Protein AF-A0A371XAX5-F1 (afdb_monomer_lite)

Radius of gyration: 17.59 Å; chains: 1; bounding box: 52×24×54 Å

Secondary structure (DSSP, 8-state):
-PPPPHHHHHHHHHHHHHHHHHHHHHHHHHHHHHHHTTS--SS-EEEE-SSS--EEEE-SS-EEEEEEEETTTTEEEEEEEEETTTTEEEEEEES-HHHHHHHHHHHHHHHHHHHHHHHHHHHHTTS--

Organism: NCBI:txid2293836

Sequence (129 aa):
MSASNPKEEGDVERAAFLNQLRLEIQKAKSSLDKTLHGTNTHGLEVVSDEESPILRLRSSSFTALELVPEEDRNAVTINNYLGDRTGSVEEEVFSNPAEAAQRFEELAPQMVERFEDRIEELRLLGIVQ

Structure (mmCIF, N/CA/C/O backbone):
data_AF-A0A371XAX5-F1
#
_entry.id   AF-A0A371XAX5-F1
#
loop_
_atom_site.group_PDB
_atom_site.id
_atom_site.type_symbol
_atom_site.label_atom_id
_atom_site.label_alt_id
_atom_site.label_comp_id
_atom_site.label_asym_id
_atom_site.label_entity_id
_atom_site.label_seq_id
_atom_site.pdbx_PDB_ins_code
_atom_site.Cartn_x
_atom_site.Cartn_y
_atom_site.Cartn_z
_atom_site.occupancy
_atom_site.B_iso_or_equiv
_atom_site.auth_seq_id
_atom_site.auth_comp_id
_atom_site.auth_asym_id
_atom_site.auth_atom_id
_atom_site.pdbx_PDB_model_num
ATOM 1 N N . MET A 1 1 ? 26.918 -7.546 -34.929 1.00 51.72 1 MET A N 1
ATOM 2 C CA . MET A 1 1 ? 26.322 -6.762 -33.832 1.00 51.72 1 MET A CA 1
ATOM 3 C C . MET A 1 1 ? 24.887 -7.235 -33.733 1.00 51.72 1 MET A C 1
ATOM 5 O O . MET A 1 1 ? 24.155 -7.046 -34.696 1.00 51.72 1 MET A O 1
ATOM 9 N N . SER A 1 2 ? 24.540 -7.988 -32.691 1.00 56.53 2 SER A N 1
ATOM 10 C CA . SER A 1 2 ? 23.166 -8.464 -32.508 1.00 56.53 2 SER A CA 1
ATOM 11 C C . SER A 1 2 ? 22.333 -7.290 -32.014 1.00 56.53 2 SER A C 1
ATOM 13 O O . SER A 1 2 ? 22.665 -6.712 -30.985 1.00 56.53 2 SER A O 1
ATOM 15 N N . ALA A 1 3 ? 21.323 -6.893 -32.783 1.00 55.09 3 ALA A N 1
ATOM 16 C CA . ALA A 1 3 ? 20.318 -5.957 -32.304 1.00 55.09 3 ALA A CA 1
ATOM 17 C C . ALA A 1 3 ? 19.482 -6.681 -31.242 1.00 55.09 3 ALA A C 1
ATOM 19 O O . ALA A 1 3 ? 18.972 -7.769 -31.514 1.00 55.09 3 ALA A O 1
ATOM 20 N N . SER A 1 4 ? 19.396 -6.111 -30.043 1.00 63.03 4 SER A N 1
ATOM 21 C CA . SER A 1 4 ? 18.487 -6.577 -28.999 1.00 63.03 4 SER A CA 1
ATOM 22 C C . SER A 1 4 ? 17.044 -6.529 -29.512 1.00 63.03 4 SER A C 1
ATOM 24 O O . SER A 1 4 ? 16.665 -5.624 -30.260 1.00 63.03 4 SER A O 1
ATOM 26 N N . ASN A 1 5 ? 16.248 -7.539 -29.167 1.00 70.44 5 ASN A N 1
ATOM 27 C CA . ASN A 1 5 ? 14.850 -7.632 -29.567 1.00 70.44 5 ASN A CA 1
ATOM 28 C C . ASN A 1 5 ? 14.004 -6.696 -28.673 1.00 70.44 5 ASN A C 1
ATOM 30 O O . ASN A 1 5 ? 14.067 -6.849 -27.455 1.00 70.44 5 ASN A O 1
ATOM 34 N N . PRO A 1 6 ? 13.166 -5.787 -29.211 1.00 69.31 6 PRO A N 1
ATOM 35 C CA . PRO A 1 6 ? 12.392 -4.829 -28.403 1.00 69.31 6 PRO A CA 1
ATOM 36 C C . PRO A 1 6 ? 11.484 -5.466 -27.338 1.00 69.31 6 PRO A C 1
ATOM 38 O O . PRO A 1 6 ? 11.160 -4.840 -26.335 1.00 69.31 6 PRO A O 1
ATOM 41 N N . LYS A 1 7 ? 11.068 -6.724 -27.545 1.00 71.62 7 LYS A N 1
ATOM 42 C CA . LYS A 1 7 ? 10.313 -7.493 -26.542 1.00 71.62 7 LYS A CA 1
ATOM 43 C C . LYS A 1 7 ? 11.175 -7.899 -25.345 1.00 71.62 7 LYS A C 1
ATOM 45 O O . LYS A 1 7 ? 10.716 -7.803 -24.218 1.00 71.62 7 LYS A O 1
ATOM 50 N N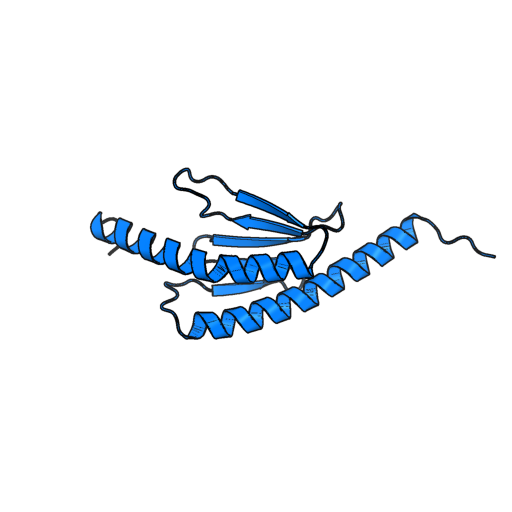 . GLU A 1 8 ? 12.421 -8.298 -25.592 1.00 71.81 8 GLU A N 1
ATOM 51 C CA . GLU A 1 8 ? 13.363 -8.668 -24.529 1.00 71.81 8 GLU A CA 1
ATOM 52 C C . GLU A 1 8 ? 13.757 -7.444 -23.692 1.00 71.81 8 GLU A C 1
ATOM 54 O O . GLU A 1 8 ? 13.893 -7.556 -22.479 1.00 71.81 8 GLU A O 1
ATOM 59 N N . GLU A 1 9 ? 13.886 -6.266 -24.313 1.00 71.88 9 GLU A N 1
ATOM 60 C CA . GLU A 1 9 ? 14.142 -5.011 -23.591 1.00 71.88 9 GLU A CA 1
ATOM 61 C C . GLU A 1 9 ? 12.966 -4.633 -22.674 1.00 71.88 9 GLU A C 1
ATOM 63 O O . GLU A 1 9 ? 13.183 -4.353 -21.494 1.00 71.88 9 GLU A O 1
ATOM 68 N N . GLY A 1 10 ? 11.724 -4.729 -23.163 1.00 77.25 10 GLY A N 1
ATOM 69 C CA . GLY A 1 10 ? 10.528 -4.478 -22.349 1.00 77.25 10 GLY A CA 1
ATOM 70 C C . GLY A 1 10 ? 10.362 -5.456 -21.178 1.00 77.25 10 GLY A C 1
ATOM 71 O O . GLY A 1 10 ? 10.002 -5.046 -20.073 1.00 77.25 10 GLY A O 1
ATOM 72 N N . ASP A 1 11 ? 10.685 -6.736 -21.383 1.00 83.75 11 ASP A N 1
ATOM 73 C CA . ASP A 1 11 ? 10.634 -7.754 -20.326 1.00 83.75 11 ASP A CA 1
ATOM 74 C C . ASP A 1 11 ? 11.685 -7.494 -19.228 1.00 83.75 11 ASP A C 1
ATOM 76 O O . ASP A 1 11 ? 11.408 -7.667 -18.036 1.00 83.75 11 ASP A O 1
ATOM 80 N N . VAL A 1 12 ? 12.882 -7.028 -19.607 1.00 86.38 12 VAL A N 1
ATOM 81 C CA . VAL A 1 12 ? 13.955 -6.669 -18.664 1.00 86.38 12 VAL A CA 1
ATOM 82 C C . VAL A 1 12 ? 13.592 -5.426 -17.852 1.00 86.38 12 VAL A C 1
ATOM 84 O O . VAL A 1 12 ? 13.752 -5.429 -16.628 1.00 86.38 12 VAL A O 1
ATOM 87 N N . GLU A 1 13 ? 13.076 -4.380 -18.500 1.00 87.44 13 GLU A N 1
ATOM 88 C CA . GLU A 1 13 ? 12.626 -3.157 -17.824 1.00 87.44 13 GLU A CA 1
ATOM 89 C C . GLU A 1 13 ? 11.508 -3.453 -16.820 1.00 87.44 13 GLU A C 1
ATOM 91 O O . GLU A 1 13 ? 11.549 -2.987 -15.677 1.00 87.44 13 GLU A O 1
ATOM 96 N N . ARG A 1 14 ? 10.552 -4.306 -17.201 1.00 88.00 14 ARG A N 1
ATOM 97 C CA . ARG A 1 14 ? 9.465 -4.729 -16.316 1.00 88.00 14 ARG A CA 1
ATOM 98 C C . ARG A 1 14 ? 9.963 -5.549 -15.130 1.00 88.00 14 ARG A C 1
ATOM 100 O O . ARG A 1 14 ? 9.537 -5.321 -13.997 1.00 88.00 14 ARG A O 1
ATOM 107 N N . ALA A 1 15 ? 10.881 -6.487 -15.351 1.00 89.94 15 ALA A N 1
ATOM 108 C CA . ALA A 1 15 ? 11.469 -7.262 -14.263 1.00 89.94 15 ALA A CA 1
ATOM 109 C C . ALA A 1 15 ? 12.216 -6.360 -13.263 1.00 89.94 15 ALA A C 1
ATOM 111 O O . ALA A 1 15 ? 12.084 -6.540 -12.049 1.00 89.94 15 ALA A O 1
ATOM 112 N N . ALA A 1 16 ? 12.958 -5.364 -13.757 1.00 91.88 16 ALA A N 1
ATOM 113 C CA . ALA A 1 16 ? 13.637 -4.381 -12.918 1.00 91.88 16 ALA A CA 1
ATOM 114 C C . ALA A 1 16 ? 12.642 -3.536 -12.106 1.00 91.88 16 ALA A C 1
ATOM 116 O O . ALA A 1 16 ? 12.818 -3.385 -10.895 1.00 91.88 16 ALA A O 1
ATOM 117 N N . PHE A 1 17 ? 11.566 -3.063 -12.742 1.00 93.31 17 PHE A N 1
ATOM 118 C CA . PHE A 1 17 ? 10.491 -2.319 -12.085 1.00 93.31 17 PHE A CA 1
ATOM 119 C C . PHE A 1 17 ? 9.848 -3.117 -10.941 1.00 93.31 17 PHE A C 1
ATOM 121 O O . PHE A 1 17 ? 9.765 -2.632 -9.812 1.00 93.31 17 PHE A O 1
ATOM 128 N N . LEU A 1 18 ? 9.454 -4.368 -11.197 1.00 92.44 18 LEU A N 1
ATOM 129 C CA . LEU A 1 18 ? 8.821 -5.223 -10.187 1.00 92.44 18 LEU A CA 1
ATOM 130 C C . LEU A 1 18 ? 9.774 -5.563 -9.034 1.00 92.44 18 LEU A C 1
ATOM 132 O O . LEU A 1 18 ? 9.349 -5.636 -7.882 1.00 92.44 18 LEU A O 1
ATOM 136 N N . ASN A 1 19 ? 11.065 -5.747 -9.314 1.00 93.19 19 ASN A N 1
ATOM 137 C CA . ASN A 1 19 ? 12.066 -5.963 -8.269 1.00 93.19 19 ASN A CA 1
ATOM 138 C C . ASN A 1 19 ? 12.258 -4.726 -7.392 1.00 93.19 19 ASN A C 1
ATOM 140 O O . ASN A 1 19 ? 12.323 -4.858 -6.170 1.00 93.19 19 ASN A O 1
ATOM 144 N N . GLN A 1 20 ? 12.297 -3.536 -7.993 1.00 94.88 20 GLN A N 1
ATOM 145 C CA . GLN A 1 20 ? 12.341 -2.290 -7.238 1.00 94.88 20 GLN A CA 1
ATOM 146 C C . GLN A 1 20 ? 11.098 -2.153 -6.354 1.00 94.88 20 GLN A C 1
ATOM 148 O O . GLN A 1 20 ? 11.219 -1.867 -5.166 1.00 94.88 20 GLN A O 1
ATOM 153 N N . LEU A 1 21 ? 9.915 -2.442 -6.898 1.00 94.88 21 LEU A N 1
ATOM 154 C CA . LEU A 1 21 ? 8.676 -2.384 -6.135 1.00 94.88 21 LEU A CA 1
ATOM 155 C C . LEU A 1 21 ? 8.668 -3.350 -4.938 1.00 94.88 21 LEU A C 1
ATOM 157 O O . LEU A 1 21 ? 8.285 -2.948 -3.842 1.00 94.88 21 LEU A O 1
ATOM 161 N N . ARG A 1 22 ? 9.151 -4.591 -5.100 1.00 95.19 22 ARG A N 1
ATOM 162 C CA . ARG A 1 22 ? 9.297 -5.540 -3.977 1.00 95.19 22 ARG A CA 1
ATOM 163 C C . ARG A 1 22 ? 10.134 -4.957 -2.841 1.00 95.19 22 ARG A C 1
ATOM 165 O O . ARG A 1 22 ? 9.762 -5.095 -1.679 1.00 95.19 22 ARG A O 1
ATOM 172 N N . LEU A 1 23 ? 11.254 -4.309 -3.165 1.00 95.81 23 LEU A N 1
ATOM 173 C CA . LEU A 1 23 ? 12.128 -3.699 -2.161 1.00 95.81 23 LEU A CA 1
ATOM 174 C C . LEU A 1 23 ? 11.424 -2.563 -1.416 1.00 95.81 23 LEU A C 1
ATOM 176 O O . LEU A 1 23 ? 11.517 -2.494 -0.191 1.00 95.81 23 LEU A O 1
ATOM 180 N N . GLU A 1 24 ? 10.710 -1.700 -2.136 1.00 96.81 24 GLU A N 1
ATOM 181 C CA . GLU A 1 24 ? 9.985 -0.584 -1.525 1.00 96.81 24 GLU A CA 1
ATOM 182 C C . GLU A 1 24 ? 8.809 -1.063 -0.665 1.00 96.81 24 GLU A C 1
ATOM 184 O O . GLU A 1 24 ? 8.636 -0.576 0.448 1.00 96.81 24 GLU A O 1
ATOM 189 N N . ILE A 1 25 ? 8.087 -2.105 -1.085 1.00 95.31 25 ILE A N 1
ATOM 190 C CA . ILE A 1 25 ? 7.033 -2.730 -0.271 1.00 95.31 25 ILE A CA 1
ATOM 191 C C . ILE A 1 25 ? 7.582 -3.292 1.037 1.00 95.31 25 ILE A C 1
ATOM 193 O O . ILE A 1 25 ? 6.980 -3.084 2.088 1.00 95.31 25 ILE A O 1
ATOM 197 N N . GLN A 1 26 ? 8.721 -3.986 1.007 1.00 94.69 26 GLN A N 1
ATOM 198 C CA . GLN A 1 26 ? 9.315 -4.541 2.227 1.00 94.69 26 GLN A CA 1
ATOM 199 C C . GLN A 1 26 ? 9.745 -3.436 3.204 1.00 94.69 26 GLN A C 1
ATOM 201 O O . GLN A 1 26 ? 9.543 -3.562 4.415 1.00 94.69 26 GLN A O 1
ATOM 206 N N . LYS A 1 27 ? 10.291 -2.326 2.688 1.00 95.44 27 LYS A N 1
ATOM 207 C CA . LYS A 1 27 ? 10.628 -1.148 3.502 1.00 95.44 27 LYS A CA 1
ATOM 208 C C . LYS A 1 27 ? 9.377 -0.506 4.099 1.00 95.44 27 LYS A C 1
ATOM 210 O O . LYS A 1 27 ? 9.321 -0.349 5.319 1.00 95.44 27 LYS A O 1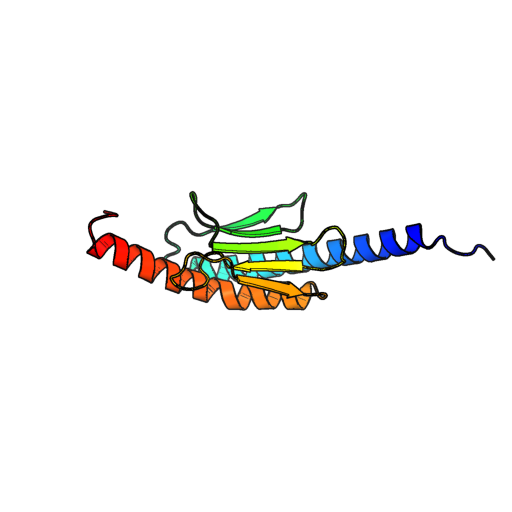
ATOM 215 N N . ALA A 1 28 ? 8.381 -0.210 3.265 1.00 94.81 28 ALA A N 1
ATOM 216 C CA . ALA A 1 28 ? 7.129 0.418 3.673 1.00 94.81 28 ALA A CA 1
ATOM 217 C C . ALA A 1 28 ? 6.385 -0.440 4.700 1.00 94.81 28 ALA A C 1
ATOM 219 O O . ALA A 1 28 ? 5.996 0.053 5.755 1.00 94.81 28 ALA A O 1
ATOM 220 N N . LYS A 1 29 ? 6.280 -1.755 4.468 1.00 94.06 29 LYS A N 1
ATOM 221 C CA . LYS A 1 29 ? 5.706 -2.694 5.436 1.00 94.06 29 LYS A CA 1
ATOM 222 C C . LYS A 1 29 ? 6.440 -2.638 6.773 1.00 94.06 29 LYS A C 1
ATOM 224 O O . LYS A 1 29 ? 5.802 -2.482 7.806 1.00 94.06 29 LYS A O 1
ATOM 229 N N . SER A 1 30 ? 7.773 -2.729 6.770 1.00 94.00 30 SER A N 1
ATOM 230 C CA . SER A 1 30 ? 8.559 -2.691 8.011 1.00 94.00 30 SER A CA 1
ATOM 231 C C . SER A 1 30 ? 8.407 -1.365 8.768 1.00 94.00 30 SER A C 1
ATOM 233 O O . SER A 1 30 ? 8.384 -1.353 10.000 1.00 94.00 30 SER A O 1
ATOM 235 N N . SER A 1 31 ? 8.324 -0.252 8.039 1.00 92.69 31 SER A N 1
ATOM 236 C CA . SER A 1 31 ? 8.089 1.094 8.570 1.00 92.69 31 SER A CA 1
ATOM 237 C C . SER A 1 31 ? 6.700 1.208 9.209 1.00 92.69 31 SER A C 1
ATOM 239 O O . SER A 1 31 ? 6.566 1.616 10.368 1.00 92.69 31 SER A O 1
ATOM 241 N N . LEU A 1 32 ? 5.667 0.757 8.496 1.00 90.94 32 LEU A N 1
ATOM 242 C CA . LEU A 1 32 ? 4.283 0.796 8.955 1.00 90.94 32 LEU A CA 1
ATOM 243 C C . LEU A 1 32 ? 4.021 -0.158 10.115 1.00 90.94 32 LEU A C 1
ATOM 245 O O . LEU A 1 32 ? 3.385 0.255 11.075 1.00 90.94 32 LEU A O 1
ATOM 249 N N . ASP A 1 33 ? 4.563 -1.378 10.095 1.00 89.81 33 ASP A N 1
ATOM 250 C CA . ASP A 1 33 ? 4.449 -2.313 11.220 1.00 89.81 33 ASP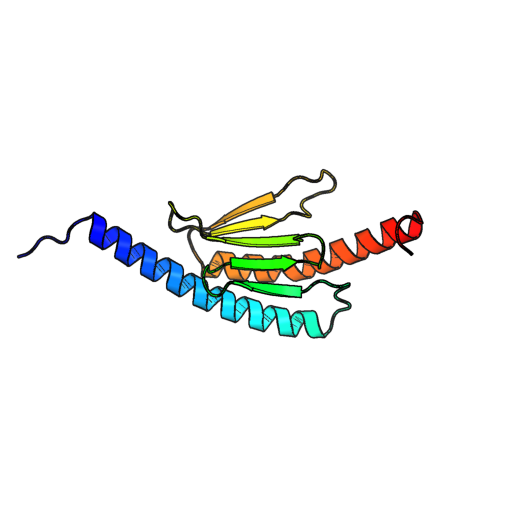 A CA 1
ATOM 251 C C . ASP A 1 33 ? 4.960 -1.665 12.517 1.00 89.81 33 ASP A C 1
ATOM 253 O O . ASP A 1 33 ? 4.321 -1.775 13.559 1.00 89.81 33 ASP A O 1
ATOM 257 N N . LYS A 1 34 ? 6.077 -0.924 12.463 1.00 88.81 34 LYS A N 1
ATOM 258 C CA . LYS A 1 34 ? 6.612 -0.195 13.629 1.00 88.81 34 LYS A CA 1
ATOM 259 C C . LYS A 1 34 ? 5.720 0.968 14.047 1.00 88.81 34 LYS A C 1
ATOM 261 O O . LYS A 1 34 ? 5.511 1.165 15.240 1.00 88.81 34 LYS A O 1
ATOM 266 N N . THR A 1 35 ? 5.223 1.731 13.077 1.00 85.81 35 THR A N 1
ATOM 267 C CA . THR A 1 35 ? 4.343 2.883 13.320 1.00 85.81 35 THR A CA 1
ATOM 268 C C . THR A 1 35 ? 3.021 2.444 13.954 1.00 85.81 35 THR A C 1
ATOM 270 O O . THR A 1 35 ? 2.545 3.071 14.897 1.00 85.81 35 THR A O 1
ATOM 273 N N . LEU A 1 36 ? 2.456 1.332 13.484 1.00 80.81 36 LEU A N 1
ATOM 274 C CA . LEU A 1 36 ? 1.150 0.825 13.897 1.00 80.81 36 LEU A CA 1
ATOM 275 C C . LEU A 1 36 ? 1.193 -0.073 15.138 1.00 80.81 36 LEU A C 1
ATOM 277 O O . LEU A 1 36 ? 0.186 -0.202 15.826 1.00 80.81 36 LEU A O 1
ATOM 281 N N . HIS A 1 37 ? 2.347 -0.648 15.493 1.00 75.38 37 HIS A N 1
ATOM 282 C CA . HIS A 1 37 ? 2.503 -1.425 16.731 1.00 75.38 37 HIS A CA 1
ATOM 283 C C . HIS A 1 37 ? 2.183 -0.615 18.006 1.00 75.38 37 HIS A C 1
ATOM 285 O O . HIS A 1 37 ? 1.932 -1.196 19.060 1.00 75.38 37 HIS A O 1
ATOM 291 N N . GLY A 1 38 ? 2.189 0.721 17.922 1.00 62.16 38 GLY A N 1
ATOM 292 C CA . GLY A 1 38 ? 1.841 1.629 19.017 1.00 62.16 38 GLY A CA 1
ATOM 293 C C . GLY A 1 38 ? 0.427 2.217 18.964 1.00 62.16 38 GLY A C 1
ATOM 294 O O . GLY A 1 38 ? 0.069 2.960 19.877 1.00 62.16 38 GLY A O 1
ATOM 295 N N . THR A 1 39 ? -0.367 1.929 17.929 1.00 65.25 39 THR A N 1
ATOM 296 C CA . THR A 1 39 ? -1.734 2.452 17.782 1.00 65.25 39 THR A CA 1
ATOM 297 C C . THR A 1 39 ? -2.764 1.366 18.100 1.00 65.25 39 THR A C 1
ATOM 299 O O . THR A 1 39 ? -2.485 0.172 17.974 1.00 65.25 39 THR A O 1
ATOM 302 N N . ASN A 1 40 ? -3.972 1.759 18.524 1.00 59.31 40 ASN A N 1
ATOM 303 C CA . ASN A 1 40 ? -5.105 0.835 18.625 1.00 59.31 40 ASN A CA 1
ATOM 304 C C . ASN A 1 40 ? -5.586 0.503 17.207 1.00 59.31 40 ASN A C 1
ATOM 306 O O . ASN A 1 40 ? -6.641 0.930 16.748 1.00 59.31 40 ASN A O 1
ATOM 310 N N . THR A 1 41 ? -4.795 -0.279 16.481 1.00 62.47 41 THR A N 1
ATOM 311 C CA . THR A 1 41 ? -5.226 -0.864 15.220 1.00 62.47 41 THR A CA 1
ATOM 312 C C . THR A 1 41 ? -6.394 -1.792 15.531 1.00 62.47 41 THR A C 1
ATOM 314 O O . THR A 1 41 ? -6.213 -2.909 16.001 1.00 62.47 41 THR A O 1
ATOM 317 N N . HIS A 1 42 ? -7.624 -1.314 15.350 1.00 62.69 42 HIS A N 1
ATOM 318 C CA . HIS A 1 42 ? -8.868 -2.040 15.614 1.00 62.69 42 HIS A CA 1
ATOM 319 C C . HIS A 1 42 ? -9.032 -3.221 14.626 1.00 62.69 42 HIS A C 1
ATOM 321 O O . HIS A 1 42 ? -9.934 -3.250 13.795 1.00 62.69 42 HIS A O 1
ATOM 327 N N . GLY A 1 43 ? -8.114 -4.187 14.666 1.00 69.06 43 GLY A N 1
ATOM 328 C CA . GLY A 1 43 ? -8.005 -5.292 13.721 1.00 69.06 43 GLY A CA 1
ATOM 329 C C . GLY A 1 43 ? -7.400 -4.928 12.363 1.00 69.06 43 GLY A C 1
ATOM 330 O O . GLY A 1 43 ? -7.500 -5.754 11.461 1.00 69.06 43 GLY A O 1
ATOM 331 N N . LEU A 1 44 ? -6.809 -3.735 12.196 1.00 80.81 44 LEU A N 1
ATOM 332 C CA . LEU A 1 44 ? -6.079 -3.368 10.976 1.00 80.81 44 LEU A CA 1
ATOM 333 C C . LEU A 1 44 ? -4.656 -3.947 10.991 1.00 80.81 44 LEU A C 1
ATOM 335 O O . LEU A 1 44 ? -3.914 -3.770 11.950 1.00 80.81 44 LEU A O 1
ATOM 339 N N . GLU A 1 45 ? -4.266 -4.596 9.902 1.00 87.62 45 GLU A N 1
ATOM 340 C CA . GLU A 1 45 ? -2.947 -5.182 9.687 1.00 87.62 45 GLU A CA 1
ATOM 341 C C . GLU A 1 45 ? -2.352 -4.719 8.355 1.00 87.62 45 GLU A C 1
ATOM 343 O O . GLU A 1 45 ? -3.071 -4.454 7.383 1.00 87.62 45 GLU A O 1
ATOM 348 N N . VAL A 1 46 ? -1.021 -4.654 8.311 1.00 90.69 46 VAL A N 1
ATOM 349 C CA . VAL A 1 46 ? -0.271 -4.426 7.077 1.00 90.69 46 VAL A CA 1
ATOM 350 C C . VAL A 1 46 ? 0.221 -5.767 6.560 1.00 90.69 46 VAL A C 1
ATOM 352 O O . VAL A 1 46 ? 1.048 -6.436 7.184 1.00 90.69 46 VAL A O 1
ATOM 355 N N . VAL A 1 47 ? -0.284 -6.166 5.398 1.00 91.50 47 VAL A N 1
ATOM 356 C CA . VAL A 1 47 ? 0.061 -7.439 4.760 1.00 91.50 47 VAL A CA 1
ATOM 357 C C . VAL A 1 47 ? 0.638 -7.193 3.377 1.00 91.50 47 VAL A C 1
ATOM 359 O O . VAL A 1 47 ? 0.161 -6.336 2.636 1.00 91.50 47 VAL A O 1
ATOM 362 N N . SER A 1 48 ? 1.663 -7.961 3.027 1.00 92.25 48 SER A N 1
ATOM 363 C CA . SER A 1 48 ? 2.228 -7.994 1.681 1.00 92.25 48 SER A CA 1
ATOM 364 C C . SER A 1 48 ? 2.100 -9.393 1.101 1.00 92.25 48 SER A C 1
ATOM 366 O O . SER A 1 48 ? 2.202 -10.371 1.841 1.00 92.25 48 SER A O 1
ATOM 368 N N . ASP A 1 49 ? 1.915 -9.480 -0.208 1.00 88.44 49 ASP A N 1
ATOM 369 C CA . ASP A 1 49 ? 2.007 -10.738 -0.947 1.00 88.44 49 ASP A CA 1
ATOM 370 C C . ASP A 1 49 ? 3.464 -10.932 -1.426 1.00 88.44 49 ASP A C 1
ATOM 372 O O . ASP A 1 49 ? 4.144 -9.973 -1.796 1.00 88.44 49 ASP A O 1
ATOM 376 N N . GLU A 1 50 ? 4.000 -12.148 -1.304 1.00 75.56 50 GLU A N 1
ATOM 377 C CA . GLU A 1 50 ? 5.379 -12.457 -1.712 1.00 75.56 50 GLU A CA 1
ATOM 378 C C . GLU A 1 50 ? 5.462 -12.855 -3.192 1.00 75.56 50 GLU A C 1
ATOM 380 O O . GLU A 1 50 ? 6.474 -12.592 -3.850 1.00 75.56 50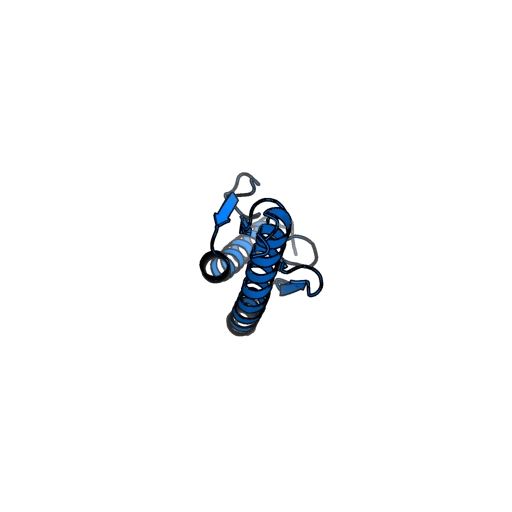 GLU A O 1
ATOM 385 N N . GLU A 1 51 ? 4.397 -13.454 -3.733 1.00 83.44 51 GLU A N 1
ATOM 386 C CA . GLU A 1 51 ? 4.316 -13.869 -5.135 1.00 83.44 51 GLU A CA 1
ATOM 387 C C . GLU A 1 51 ? 4.045 -12.657 -6.036 1.00 83.44 51 GLU A C 1
ATOM 389 O O . GLU A 1 51 ? 4.654 -12.508 -7.102 1.00 83.44 51 GLU A O 1
ATOM 394 N N . SER A 1 52 ? 3.204 -11.738 -5.554 1.00 85.62 52 SER A N 1
ATOM 395 C CA . SER A 1 52 ? 2.880 -10.467 -6.208 1.00 85.62 52 SER A CA 1
ATOM 396 C C . SER A 1 52 ? 3.294 -9.296 -5.326 1.00 85.62 52 SER A C 1
ATOM 398 O O . SER A 1 52 ? 2.927 -9.290 -4.160 1.00 85.62 52 SER A O 1
ATOM 400 N N . PRO A 1 53 ? 4.000 -8.268 -5.832 1.00 92.31 53 PRO A N 1
ATOM 401 C CA . PRO A 1 53 ? 4.415 -7.137 -5.010 1.00 92.31 53 PRO A CA 1
ATOM 402 C C . PRO A 1 53 ? 3.226 -6.215 -4.715 1.00 92.31 53 PRO A C 1
ATOM 404 O O . PRO A 1 53 ? 3.109 -5.137 -5.285 1.00 92.31 53 PRO A O 1
ATOM 407 N N . ILE A 1 54 ? 2.340 -6.660 -3.828 1.00 95.06 54 ILE A N 1
ATOM 408 C CA . ILE A 1 54 ? 1.157 -5.941 -3.364 1.00 95.06 54 ILE A CA 1
ATOM 409 C C . ILE A 1 54 ? 1.320 -5.654 -1.876 1.00 95.06 54 ILE A C 1
ATOM 411 O O . ILE A 1 54 ? 1.760 -6.524 -1.122 1.00 95.06 54 ILE A O 1
ATOM 415 N N . LEU A 1 55 ? 0.924 -4.457 -1.447 1.00 95.75 55 LEU A N 1
ATOM 416 C CA . LEU A 1 55 ? 0.870 -4.059 -0.041 1.00 95.75 55 LEU A CA 1
ATOM 417 C C . LEU A 1 55 ? -0.549 -3.613 0.312 1.00 95.75 55 LEU A C 1
ATOM 419 O O . LEU A 1 55 ? -1.165 -2.853 -0.429 1.00 95.75 55 LEU A O 1
ATOM 423 N N . ARG A 1 56 ? -1.080 -4.086 1.439 1.00 94.38 56 ARG A N 1
ATOM 424 C CA . ARG A 1 56 ? -2.445 -3.793 1.893 1.00 94.38 56 ARG A CA 1
ATOM 425 C C . ARG A 1 56 ? -2.450 -3.355 3.342 1.00 94.38 56 ARG A C 1
ATOM 427 O O . ARG A 1 56 ? -1.843 -4.015 4.180 1.00 94.38 56 ARG A O 1
ATOM 434 N N . LEU A 1 57 ? -3.219 -2.311 3.625 1.00 91.44 57 LEU A N 1
ATOM 435 C CA . LEU A 1 57 ? -3.737 -2.016 4.953 1.00 91.44 57 LEU A CA 1
ATOM 436 C C . LEU A 1 57 ? -5.179 -2.515 4.983 1.00 91.44 57 LEU A C 1
ATOM 438 O O . LEU A 1 57 ? -6.037 -2.000 4.261 1.00 91.44 57 LEU A O 1
ATOM 442 N N . ARG A 1 58 ? -5.453 -3.541 5.782 1.00 87.88 58 ARG A N 1
ATOM 443 C CA . ARG A 1 58 ? -6.760 -4.205 5.788 1.00 87.88 58 ARG A CA 1
ATOM 444 C C . ARG A 1 58 ? -7.173 -4.624 7.183 1.00 87.88 58 ARG A C 1
ATOM 446 O O . ARG A 1 58 ? -6.322 -4.803 8.041 1.00 87.88 58 ARG A O 1
ATOM 453 N N . SER A 1 59 ? -8.465 -4.843 7.380 1.00 81.94 59 SER A N 1
ATOM 454 C CA . SER A 1 59 ? -8.966 -5.635 8.500 1.00 81.94 59 SER A CA 1
ATOM 455 C C . SER A 1 59 ? -9.241 -7.074 8.059 1.00 81.94 59 SER A C 1
ATOM 457 O O . SER A 1 59 ? -9.057 -7.435 6.895 1.00 81.94 59 SER A O 1
ATOM 459 N N . SER A 1 60 ? -9.766 -7.890 8.972 1.00 75.62 60 SER A N 1
ATOM 460 C CA . SER A 1 60 ? -10.268 -9.229 8.648 1.00 75.62 60 SER A CA 1
ATOM 461 C C . SER A 1 60 ? -11.388 -9.243 7.598 1.00 75.62 60 SER A C 1
ATOM 463 O O . SER A 1 60 ? -11.606 -10.279 6.974 1.00 75.62 60 SER A O 1
ATOM 465 N N . SER A 1 61 ? -12.117 -8.133 7.419 1.00 72.00 61 SER A N 1
ATOM 466 C CA . SER A 1 61 ? -13.365 -8.096 6.637 1.00 72.00 61 SER A CA 1
ATOM 467 C C . SER A 1 61 ? -13.368 -7.095 5.477 1.00 72.00 61 SER A C 1
ATOM 469 O O . SER A 1 61 ? -14.278 -7.140 4.654 1.00 72.00 61 SER A O 1
ATOM 471 N N . PHE A 1 62 ? -12.391 -6.186 5.392 1.00 78.94 62 PHE A N 1
ATOM 472 C CA . PHE A 1 62 ? -12.303 -5.201 4.305 1.00 78.94 62 PHE A CA 1
ATOM 473 C C . PHE A 1 62 ? -10.868 -4.676 4.121 1.00 78.94 62 PHE A C 1
ATOM 475 O O . PHE A 1 62 ? -10.073 -4.700 5.061 1.00 78.94 62 PHE A O 1
ATOM 482 N N . THR A 1 63 ? -10.556 -4.150 2.934 1.00 85.94 63 THR A N 1
ATOM 483 C CA . THR A 1 63 ? -9.296 -3.447 2.626 1.00 85.94 63 THR A CA 1
ATOM 484 C C . THR A 1 63 ? -9.513 -1.939 2.723 1.00 85.94 63 THR A C 1
ATOM 486 O O . THR A 1 63 ? -10.480 -1.437 2.162 1.00 85.94 63 THR A O 1
ATOM 489 N N . ALA A 1 64 ? -8.641 -1.221 3.436 1.00 88.00 64 ALA A N 1
ATOM 490 C CA . ALA A 1 64 ? -8.692 0.239 3.560 1.00 88.00 64 ALA A CA 1
ATOM 491 C C . ALA A 1 64 ? -7.836 0.925 2.488 1.00 88.00 64 ALA A C 1
ATOM 493 O O . ALA A 1 64 ? -8.272 1.881 1.851 1.00 88.00 64 ALA A O 1
ATOM 494 N N . LEU A 1 65 ? -6.623 0.407 2.287 1.00 91.81 65 LEU A N 1
ATOM 495 C CA . LEU A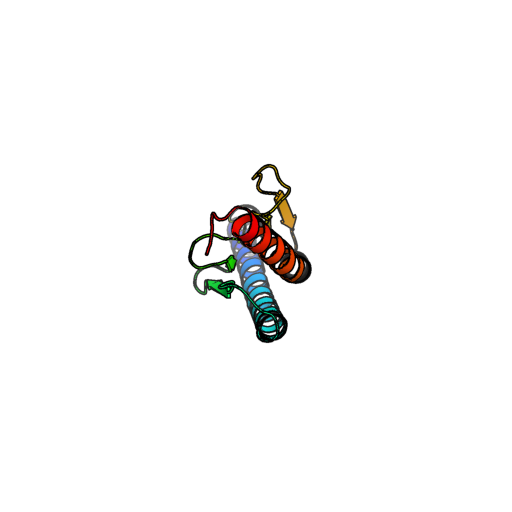 1 65 ? -5.643 0.930 1.344 1.00 91.81 65 LEU A CA 1
ATOM 496 C C . LEU A 1 65 ? -4.915 -0.235 0.679 1.00 91.81 65 LEU A C 1
ATOM 498 O O . LEU A 1 65 ? -4.569 -1.217 1.343 1.00 91.81 65 LEU A O 1
ATOM 502 N N . GLU A 1 66 ? -4.654 -0.125 -0.614 1.00 94.94 66 GLU A N 1
ATOM 503 C CA . GLU A 1 66 ? -3.938 -1.143 -1.374 1.00 94.94 66 GLU A CA 1
ATOM 504 C C . GLU A 1 66 ? -2.987 -0.499 -2.375 1.00 94.94 66 GLU A C 1
ATOM 506 O O . GLU A 1 66 ? -3.356 0.451 -3.047 1.00 94.94 66 GLU A O 1
ATOM 511 N N . LEU A 1 67 ? -1.773 -1.026 -2.475 1.00 95.88 67 LEU A N 1
ATOM 512 C CA . LEU A 1 67 ? -0.777 -0.667 -3.473 1.00 95.88 67 LEU A CA 1
ATOM 513 C C . LEU A 1 67 ? -0.594 -1.868 -4.399 1.00 95.88 67 LEU A C 1
ATOM 515 O O . LEU A 1 67 ? -0.134 -2.919 -3.948 1.00 95.88 67 LEU A O 1
ATOM 519 N N . VAL A 1 68 ? -0.957 -1.714 -5.672 1.00 95.25 68 VAL A N 1
ATOM 520 C CA . VAL A 1 68 ? -1.022 -2.788 -6.676 1.00 95.25 68 VAL A CA 1
ATOM 521 C C . VAL A 1 68 ? -0.132 -2.450 -7.874 1.00 95.25 68 VAL A C 1
ATOM 523 O O . VAL A 1 68 ? -0.186 -1.323 -8.364 1.00 95.25 68 VAL A O 1
ATOM 526 N N . PRO A 1 69 ? 0.679 -3.390 -8.391 1.00 94.31 69 PRO A N 1
ATOM 527 C CA . PRO A 1 69 ? 1.373 -3.197 -9.657 1.00 94.31 69 PRO A CA 1
ATOM 528 C C . PRO A 1 69 ? 0.382 -3.249 -10.829 1.00 94.31 69 PRO A C 1
ATOM 530 O O . PRO A 1 69 ? -0.421 -4.172 -10.938 1.00 94.31 69 PRO A O 1
ATOM 533 N N . GLU A 1 70 ? 0.494 -2.305 -11.755 1.00 91.00 70 GLU A N 1
ATOM 534 C CA . GLU A 1 70 ? -0.215 -2.336 -13.033 1.00 91.00 70 GLU A CA 1
ATOM 535 C C . GLU A 1 70 ? 0.566 -3.204 -14.011 1.00 91.00 70 GLU A C 1
ATOM 537 O O . GLU A 1 70 ? 1.633 -2.811 -14.500 1.00 91.00 70 GLU A O 1
ATOM 542 N N . GLU A 1 71 ? 0.032 -4.390 -14.298 1.00 74.25 71 GLU A N 1
ATOM 543 C CA . GLU A 1 71 ? 0.721 -5.391 -15.102 1.00 74.25 71 GLU A CA 1
ATOM 544 C C . GLU A 1 71 ? 1.173 -4.817 -16.454 1.00 74.25 71 GLU A C 1
ATOM 546 O O . GLU A 1 71 ? 2.328 -4.969 -16.827 1.00 74.25 71 GLU A O 1
ATOM 551 N N . ASP A 1 72 ? 0.352 -4.046 -17.157 1.00 80.88 72 ASP A N 1
ATOM 552 C CA . ASP A 1 72 ? 0.668 -3.666 -18.540 1.00 80.88 72 ASP A CA 1
ATOM 553 C C . ASP A 1 72 ? 1.419 -2.336 -18.711 1.00 80.88 72 ASP A C 1
ATOM 555 O O . ASP A 1 72 ? 1.644 -1.910 -19.847 1.00 80.88 72 ASP A O 1
ATOM 559 N N . ARG A 1 73 ? 1.766 -1.628 -17.625 1.00 83.00 73 ARG A N 1
ATOM 560 C CA . ARG A 1 73 ? 2.136 -0.199 -17.728 1.00 83.00 73 ARG A CA 1
ATOM 561 C C . ARG A 1 73 ? 3.381 0.248 -16.966 1.00 83.00 73 ARG A C 1
ATOM 563 O O . ARG A 1 73 ? 3.649 1.446 -16.977 1.00 83.00 73 ARG A O 1
ATOM 570 N N . ASN A 1 74 ? 4.144 -0.660 -16.344 1.00 90.00 74 ASN A N 1
ATOM 571 C CA . ASN A 1 74 ? 5.257 -0.295 -15.444 1.00 90.00 74 ASN A CA 1
ATOM 572 C C . ASN A 1 74 ? 4.831 0.831 -14.486 1.00 90.00 74 ASN A C 1
ATOM 574 O O . ASN A 1 74 ? 5.478 1.873 -14.369 1.00 90.00 74 ASN A O 1
ATOM 578 N N . ALA A 1 75 ? 3.671 0.634 -13.868 1.00 94.00 75 ALA A N 1
ATOM 579 C CA . ALA A 1 75 ? 3.050 1.593 -12.978 1.00 94.00 75 ALA A CA 1
ATOM 580 C C . ALA A 1 75 ? 2.564 0.884 -11.714 1.00 94.00 75 ALA A C 1
ATOM 582 O O . ALA A 1 75 ? 2.531 -0.345 -11.633 1.00 9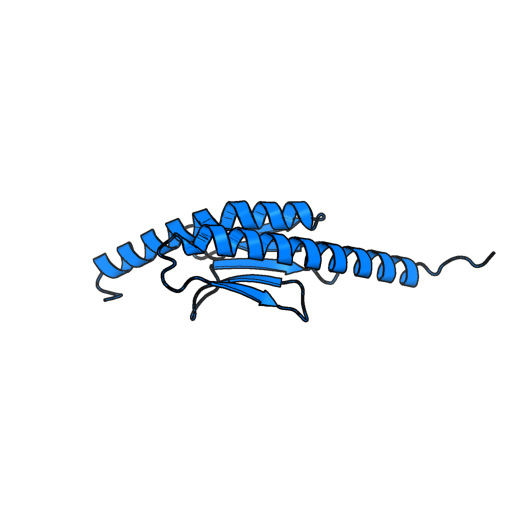4.00 75 ALA A O 1
ATOM 583 N N . VAL A 1 76 ? 2.234 1.681 -10.712 1.00 95.69 76 VAL A N 1
ATOM 584 C CA . VAL A 1 76 ? 1.690 1.241 -9.437 1.00 95.69 76 VAL A CA 1
ATOM 585 C C . VAL A 1 76 ? 0.460 2.078 -9.150 1.00 95.69 76 VAL A C 1
ATOM 587 O O . VAL A 1 76 ? 0.526 3.303 -9.243 1.00 95.69 76 VAL A O 1
ATOM 590 N N . THR A 1 77 ? -0.630 1.432 -8.774 1.00 96.50 77 THR A N 1
ATOM 591 C CA . THR A 1 77 ? -1.865 2.096 -8.370 1.00 96.50 77 THR A CA 1
ATOM 592 C C . THR A 1 77 ? -2.030 1.973 -6.864 1.00 96.50 77 THR A C 1
ATOM 594 O O . THR A 1 77 ? -1.832 0.901 -6.292 1.00 96.50 77 THR A O 1
ATOM 597 N N . ILE A 1 78 ? -2.385 3.077 -6.217 1.00 96.06 78 ILE A N 1
ATOM 598 C CA . ILE A 1 78 ? -2.860 3.101 -4.840 1.00 96.06 78 ILE A CA 1
ATOM 599 C C . ILE A 1 78 ? -4.379 3.224 -4.877 1.00 96.06 78 ILE A C 1
ATOM 601 O O . ILE A 1 78 ? -4.900 4.233 -5.344 1.00 96.06 78 ILE A O 1
ATOM 605 N N . ASN A 1 79 ? -5.070 2.217 -4.352 1.00 94.06 79 ASN A N 1
ATOM 606 C CA . ASN A 1 79 ? -6.516 2.210 -4.173 1.00 94.06 79 ASN A CA 1
ATOM 607 C C . ASN A 1 79 ? -6.843 2.583 -2.727 1.00 94.06 79 ASN A C 1
ATOM 609 O O . ASN A 1 79 ? -6.515 1.841 -1.795 1.00 94.06 79 ASN A O 1
ATOM 613 N N . ASN A 1 80 ? -7.506 3.718 -2.538 1.00 91.25 80 ASN A N 1
ATOM 614 C CA . ASN A 1 80 ? -8.035 4.169 -1.259 1.00 91.25 80 ASN A CA 1
ATOM 615 C C . ASN A 1 80 ? -9.543 3.889 -1.196 1.00 91.25 80 ASN A C 1
ATOM 617 O O . ASN A 1 80 ? -10.356 4.592 -1.795 1.00 91.25 80 ASN A O 1
ATOM 621 N N . TYR A 1 81 ? -9.910 2.849 -0.448 1.00 85.06 81 TYR A N 1
ATOM 622 C CA . TYR A 1 81 ? -11.285 2.350 -0.334 1.00 85.06 81 TYR A CA 1
ATOM 623 C C . TYR A 1 81 ? -12.118 3.095 0.717 1.00 85.06 81 TYR A C 1
ATOM 625 O O . TYR A 1 81 ? -13.335 2.928 0.778 1.00 85.06 81 TYR A O 1
ATOM 633 N N . LEU A 1 82 ? -11.472 3.907 1.558 1.00 76.75 82 LEU A N 1
ATOM 634 C CA . LEU A 1 82 ? -12.125 4.805 2.514 1.00 76.75 82 LEU A CA 1
ATOM 635 C C . LEU A 1 82 ? -12.061 6.267 2.022 1.00 76.75 82 LEU A C 1
ATOM 637 O O . LEU A 1 82 ? -12.041 7.211 2.825 1.00 76.75 82 LEU A O 1
ATOM 641 N N . GLY A 1 83 ? -11.995 6.442 0.696 1.00 63.97 83 GLY A N 1
ATOM 642 C CA . GLY A 1 83 ? -12.107 7.719 -0.001 1.00 63.97 83 GLY A CA 1
ATOM 643 C C . GLY A 1 83 ? -13.525 8.271 0.127 1.00 63.97 83 GLY A C 1
ATOM 644 O O . GLY A 1 83 ? -14.475 7.636 -0.310 1.00 63.97 83 GLY A O 1
ATOM 645 N N . ASP A 1 84 ? -13.629 9.428 0.786 1.00 56.53 84 ASP A N 1
ATOM 646 C CA . ASP A 1 84 ? -14.841 10.190 1.105 1.00 56.53 84 ASP A CA 1
ATOM 647 C C . ASP A 1 84 ? -16.077 9.401 1.632 1.00 56.53 84 ASP A C 1
ATOM 649 O O . ASP A 1 84 ? -16.136 8.180 1.751 1.00 56.53 84 ASP A O 1
ATOM 653 N N . ARG A 1 85 ? -17.111 10.122 2.079 1.00 54.38 85 ARG A N 1
ATOM 654 C CA . ARG A 1 85 ? -18.329 9.508 2.650 1.00 54.38 85 ARG A CA 1
ATOM 655 C C . ARG A 1 85 ? -19.207 8.802 1.603 1.00 54.38 85 ARG A C 1
ATOM 657 O O . ARG A 1 85 ? -20.286 8.330 1.962 1.00 54.38 85 ARG A O 1
ATOM 664 N N . THR A 1 86 ? -18.807 8.774 0.330 1.00 61.41 86 THR A N 1
ATOM 665 C CA . THR A 1 86 ? -19.642 8.286 -0.778 1.00 61.41 86 THR A CA 1
ATOM 666 C C . THR A 1 86 ? -19.449 6.801 -1.078 1.00 61.41 86 THR A C 1
ATOM 668 O O . THR A 1 86 ? -20.279 6.226 -1.780 1.00 61.41 86 THR A O 1
ATOM 671 N N . GLY A 1 87 ? -18.417 6.165 -0.507 1.00 61.88 87 GLY A N 1
ATOM 672 C CA . GLY A 1 87 ? -18.091 4.760 -0.776 1.00 61.88 87 GLY A CA 1
ATOM 673 C C . GLY A 1 87 ? -17.413 4.548 -2.132 1.00 61.88 87 GLY A C 1
ATOM 674 O O . GLY A 1 87 ? -17.470 3.445 -2.675 1.00 61.88 87 GLY A O 1
ATOM 675 N N . SER A 1 88 ? -16.812 5.604 -2.685 1.00 73.31 88 SER A N 1
ATOM 676 C CA . SER A 1 88 ? -16.026 5.547 -3.915 1.00 73.31 88 SER A CA 1
ATOM 677 C C . SER A 1 88 ? -14.586 5.131 -3.604 1.00 73.31 88 SER A C 1
ATOM 679 O O . SER A 1 88 ? -14.061 5.427 -2.534 1.00 73.31 88 SER A O 1
ATOM 681 N N . VAL A 1 89 ? -13.937 4.447 -4.546 1.00 85.75 89 VAL A N 1
ATOM 682 C CA . VAL A 1 89 ? -12.494 4.184 -4.470 1.00 85.75 89 VAL A CA 1
ATOM 683 C C . VAL A 1 89 ? -11.769 5.366 -5.103 1.00 85.75 89 VAL A C 1
ATOM 685 O O . VAL A 1 89 ? -12.041 5.716 -6.251 1.00 85.75 89 VAL A O 1
ATOM 688 N N . GLU A 1 90 ? -10.870 5.996 -4.352 1.00 89.62 90 GLU A N 1
ATOM 689 C CA . GLU A 1 90 ? -9.932 6.981 -4.892 1.00 89.62 90 GLU A CA 1
ATOM 690 C C . GLU A 1 90 ? -8.686 6.243 -5.397 1.00 89.62 90 GLU A C 1
ATOM 692 O O . GLU A 1 90 ? -8.059 5.499 -4.643 1.00 89.62 90 GLU A O 1
ATOM 697 N N . GLU A 1 91 ? -8.332 6.443 -6.665 1.00 92.75 91 GLU A N 1
ATOM 698 C CA . GLU A 1 91 ? -7.183 5.794 -7.303 1.00 92.75 91 GLU A CA 1
ATOM 699 C C . GLU A 1 91 ? -6.080 6.821 -7.595 1.00 92.75 91 GLU A C 1
ATOM 701 O O . GLU A 1 91 ? -6.323 7.851 -8.231 1.00 92.75 91 GLU A O 1
ATOM 706 N N . GLU A 1 92 ? -4.851 6.533 -7.164 1.00 94.12 92 GLU A N 1
ATOM 707 C CA . GLU A 1 92 ? -3.657 7.317 -7.497 1.00 94.12 92 GLU A CA 1
ATOM 708 C C . GLU A 1 92 ? -2.650 6.433 -8.253 1.00 94.12 92 GLU A C 1
ATOM 710 O O . GLU A 1 92 ? -2.220 5.403 -7.738 1.00 94.12 92 GLU A O 1
ATOM 715 N N . VAL A 1 93 ? -2.256 6.826 -9.471 1.00 95.81 93 VAL A N 1
ATOM 716 C CA . VAL A 1 93 ? -1.350 6.040 -10.334 1.00 95.81 93 VAL A CA 1
ATOM 717 C C . VAL A 1 93 ? 0.033 6.683 -10.400 1.00 95.81 93 VAL A C 1
ATOM 719 O O . VAL A 1 93 ? 0.167 7.869 -10.703 1.00 95.81 93 VAL A O 1
ATOM 722 N N . PHE A 1 94 ? 1.071 5.876 -10.197 1.00 96.69 94 PHE A N 1
ATOM 723 C CA . PHE A 1 94 ? 2.471 6.287 -10.150 1.00 96.69 94 PHE A CA 1
ATOM 724 C C . PHE A 1 94 ? 3.309 5.490 -11.145 1.00 96.69 94 PHE A C 1
ATOM 726 O O . PHE A 1 94 ? 3.211 4.269 -11.220 1.00 96.69 94 PHE A O 1
ATOM 733 N N . SER A 1 95 ? 4.211 6.160 -11.861 1.00 95.06 95 SER A N 1
ATOM 734 C CA . SER A 1 95 ? 5.230 5.499 -12.692 1.00 95.06 95 SER A CA 1
ATOM 735 C C . SER A 1 95 ? 6.496 5.125 -11.912 1.00 95.06 95 SER A C 1
ATOM 737 O O . SER A 1 95 ? 7.390 4.484 -12.457 1.00 95.06 95 SER A O 1
ATOM 739 N N . ASN A 1 96 ? 6.612 5.556 -10.652 1.00 95.25 96 ASN A N 1
ATOM 740 C CA . ASN A 1 96 ? 7.773 5.319 -9.801 1.00 95.25 96 ASN A CA 1
ATOM 741 C C . ASN A 1 96 ? 7.363 4.513 -8.552 1.00 95.25 96 ASN A C 1
ATOM 743 O O . ASN A 1 96 ? 6.595 5.021 -7.733 1.00 95.25 96 ASN A O 1
ATOM 747 N N . PRO A 1 97 ? 7.897 3.290 -8.356 1.00 94.62 97 PRO A N 1
ATOM 748 C CA . PRO A 1 97 ? 7.573 2.467 -7.193 1.00 94.62 97 PRO A CA 1
ATOM 749 C C . PRO A 1 97 ? 7.910 3.111 -5.846 1.00 94.62 97 PRO A C 1
ATOM 751 O O . PRO A 1 97 ? 7.194 2.889 -4.874 1.00 94.62 97 PRO A O 1
ATOM 754 N N . ALA A 1 98 ? 8.986 3.902 -5.775 1.00 96.19 98 ALA A N 1
ATOM 755 C CA . ALA A 1 98 ? 9.403 4.548 -4.532 1.00 96.19 98 ALA A CA 1
ATOM 756 C C . ALA A 1 98 ? 8.438 5.669 -4.127 1.00 96.19 98 ALA A C 1
ATOM 758 O O . ALA A 1 98 ? 8.078 5.777 -2.959 1.00 96.19 98 ALA A O 1
ATOM 759 N N . GLU A 1 99 ? 7.971 6.458 -5.098 1.00 97.62 99 GLU A N 1
ATOM 760 C CA . GLU A 1 99 ? 6.957 7.493 -4.863 1.00 97.62 99 GLU A CA 1
ATOM 761 C C . GLU A 1 99 ? 5.626 6.870 -4.432 1.00 97.62 99 GLU A C 1
ATOM 763 O O . GLU A 1 99 ? 5.016 7.336 -3.473 1.00 97.62 99 GLU A O 1
ATOM 768 N N . ALA A 1 100 ? 5.215 5.773 -5.080 1.00 96.75 100 ALA A N 1
ATOM 769 C CA . ALA A 1 100 ? 4.006 5.042 -4.707 1.00 96.75 100 ALA A CA 1
ATOM 770 C C . ALA A 1 100 ? 4.080 4.498 -3.270 1.00 96.75 100 ALA A C 1
ATOM 772 O O . ALA A 1 100 ? 3.151 4.670 -2.482 1.00 96.75 100 ALA A O 1
ATOM 773 N N . ALA A 1 101 ? 5.196 3.861 -2.904 1.00 96.06 101 ALA A N 1
ATOM 774 C CA . ALA A 1 101 ? 5.394 3.324 -1.560 1.00 96.06 101 ALA A CA 1
ATOM 775 C C . ALA A 1 101 ? 5.398 4.430 -0.495 1.00 96.06 101 ALA A C 1
ATOM 777 O O . ALA A 1 101 ? 4.694 4.308 0.506 1.00 96.06 101 ALA A O 1
ATOM 778 N N . GLN A 1 102 ? 6.103 5.538 -0.743 1.00 96.81 102 GLN A N 1
ATOM 779 C CA . GLN A 1 102 ? 6.099 6.686 0.163 1.00 96.81 102 GLN A CA 1
ATOM 780 C C . GLN A 1 102 ? 4.684 7.256 0.337 1.00 96.81 102 GLN A C 1
ATOM 782 O O . GLN A 1 102 ? 4.247 7.502 1.461 1.00 96.81 102 GLN A O 1
ATOM 787 N N . ARG A 1 103 ? 3.936 7.425 -0.759 1.00 96.06 103 ARG A N 1
ATOM 788 C CA . ARG A 1 103 ? 2.555 7.912 -0.706 1.00 96.06 103 ARG A CA 1
ATOM 789 C C . ARG A 1 103 ? 1.653 6.979 0.105 1.00 96.06 103 ARG A C 1
ATOM 791 O O . ARG A 1 103 ? 0.827 7.448 0.886 1.00 96.06 103 ARG A O 1
ATOM 798 N N . PHE A 1 104 ? 1.827 5.668 -0.039 1.00 95.19 104 PHE A N 1
ATOM 799 C CA . PHE A 1 104 ? 1.102 4.681 0.759 1.00 95.19 104 PHE A CA 1
ATOM 800 C C . PHE A 1 104 ? 1.428 4.807 2.255 1.00 95.19 104 PHE A C 1
ATOM 802 O O . PHE A 1 104 ? 0.516 4.779 3.083 1.00 95.19 104 PHE A O 1
ATOM 809 N N . GLU A 1 105 ? 2.703 4.996 2.609 1.00 94.31 105 GLU A N 1
ATOM 810 C CA . GLU A 1 105 ? 3.128 5.226 3.997 1.00 94.31 105 GLU A CA 1
ATOM 811 C C . GLU A 1 105 ? 2.508 6.493 4.601 1.00 94.31 105 GLU A C 1
ATOM 813 O O . GLU A 1 105 ? 2.126 6.491 5.769 1.00 94.31 105 GLU A O 1
ATOM 818 N N . GLU A 1 106 ? 2.357 7.558 3.812 1.00 93.31 106 GLU A N 1
ATOM 819 C CA . GLU A 1 106 ? 1.721 8.807 4.249 1.00 93.31 106 GLU A CA 1
ATOM 820 C C . GLU A 1 106 ? 0.208 8.654 4.476 1.00 93.31 106 GLU A C 1
ATOM 822 O O . GLU A 1 106 ? -0.355 9.263 5.392 1.00 93.31 106 GLU A O 1
ATOM 827 N N . LEU A 1 107 ? -0.466 7.855 3.645 1.00 91.44 107 LEU A N 1
ATOM 828 C CA . LEU A 1 107 ? -1.913 7.640 3.713 1.00 91.44 107 LEU A CA 1
ATOM 829 C C . LEU A 1 107 ? -2.316 6.655 4.817 1.00 91.44 107 LEU A C 1
ATOM 831 O O . LEU A 1 107 ? -3.363 6.835 5.440 1.00 91.44 107 LEU A O 1
ATOM 835 N N . ALA A 1 108 ? -1.507 5.629 5.083 1.00 89.88 108 ALA A N 1
ATOM 836 C CA . ALA A 1 108 ? -1.871 4.545 5.993 1.00 89.88 108 ALA A CA 1
ATOM 837 C C . ALA A 1 108 ? -2.240 5.011 7.424 1.00 89.88 108 ALA A C 1
ATOM 839 O O . ALA A 1 108 ? -3.293 4.592 7.907 1.00 89.88 108 ALA A O 1
ATOM 840 N N . PRO A 1 109 ? -1.490 5.908 8.101 1.00 86.38 109 PRO A N 1
ATOM 841 C CA . PRO A 1 109 ? -1.887 6.429 9.413 1.00 86.38 109 PRO A CA 1
ATOM 842 C C . PRO A 1 109 ? -3.218 7.191 9.384 1.00 86.38 109 PRO A C 1
ATOM 844 O O . PRO A 1 109 ? -4.055 7.005 10.262 1.00 86.38 109 PRO A O 1
ATOM 847 N N . GLN A 1 110 ? -3.459 7.982 8.333 1.00 86.19 110 GLN A N 1
ATOM 848 C CA . GLN A 1 110 ? -4.716 8.721 8.162 1.00 86.19 110 GLN A CA 1
ATOM 849 C C . GLN A 1 110 ? -5.906 7.768 7.989 1.00 86.19 110 GLN A C 1
ATOM 851 O O . GLN A 1 110 ? -7.016 8.066 8.426 1.00 86.19 110 GLN A O 1
ATOM 856 N N . MET A 1 111 ? -5.692 6.611 7.352 1.00 84.62 111 MET A N 1
ATOM 857 C CA . MET A 1 111 ? -6.728 5.583 7.216 1.00 84.62 111 MET A CA 1
ATOM 858 C C . MET A 1 111 ? -7.061 4.916 8.547 1.00 84.62 111 MET A C 1
ATOM 860 O O . MET A 1 111 ? -8.221 4.575 8.772 1.00 84.62 111 MET A O 1
ATOM 864 N N . VAL A 1 112 ? -6.077 4.756 9.435 1.00 81.25 112 VAL A N 1
ATOM 865 C CA . VAL A 1 112 ? -6.320 4.243 10.789 1.00 81.25 112 VAL A CA 1
ATOM 866 C C . VAL A 1 112 ? -7.209 5.209 11.567 1.00 81.25 112 VAL A C 1
ATOM 868 O O . VAL A 1 112 ? -8.232 4.775 12.085 1.00 81.25 112 VAL A O 1
ATOM 871 N N . GLU A 1 113 ? -6.900 6.508 11.565 1.00 79.81 113 GLU A N 1
ATOM 872 C CA . GLU A 1 113 ? -7.722 7.527 12.240 1.00 79.81 113 GLU A CA 1
ATOM 873 C C . GLU A 1 113 ? -9.164 7.549 11.706 1.00 79.81 113 GLU A C 1
ATOM 875 O O . GLU A 1 113 ? -10.124 7.463 12.471 1.00 79.81 113 GLU A O 1
ATOM 880 N N . ARG A 1 114 ? -9.341 7.564 10.376 1.00 79.50 114 ARG A N 1
ATOM 881 C CA . ARG A 1 114 ? -10.681 7.521 9.756 1.00 79.50 114 ARG A CA 1
ATOM 882 C C . ARG A 1 114 ? -11.452 6.252 10.109 1.00 79.50 114 ARG A C 1
ATOM 884 O O . ARG A 1 114 ? -12.681 6.281 10.197 1.00 79.50 114 ARG A O 1
ATOM 891 N N . PHE A 1 115 ? -10.754 5.131 10.268 1.00 75.81 115 PHE A N 1
ATOM 892 C CA . PHE A 1 115 ? -11.379 3.881 10.670 1.00 75.81 115 PHE A CA 1
ATOM 893 C C . PHE A 1 115 ? -11.835 3.917 12.131 1.00 75.81 115 PHE A C 1
ATOM 895 O O . PHE A 1 115 ? -12.947 3.481 12.423 1.00 75.81 115 PHE A O 1
ATOM 902 N N . GLU A 1 116 ? -11.024 4.473 13.031 1.00 73.50 116 GLU A N 1
ATOM 903 C CA . GLU A 1 116 ? -11.398 4.670 14.435 1.00 73.50 116 GLU A CA 1
ATOM 904 C C . GLU A 1 116 ? -12.639 5.562 14.562 1.00 73.50 116 GLU A C 1
ATOM 906 O O . GLU A 1 116 ? -13.609 5.166 15.213 1.00 73.50 116 GLU A O 1
ATOM 911 N N . ASP A 1 117 ? -12.667 6.692 13.848 1.00 75.00 117 ASP A N 1
ATOM 912 C CA . ASP A 1 117 ? -13.830 7.585 13.793 1.00 75.00 117 ASP A CA 1
ATOM 913 C C . ASP A 1 117 ? -15.086 6.856 13.294 1.00 75.00 117 ASP A C 1
ATOM 915 O O . ASP A 1 117 ? -16.186 7.036 13.826 1.00 75.00 117 ASP A O 1
ATOM 919 N N . ARG A 1 118 ? -14.935 5.996 12.278 1.00 73.62 118 ARG A N 1
ATOM 920 C CA . ARG A 1 118 ? -16.050 5.236 11.708 1.00 73.62 118 ARG A CA 1
ATOM 921 C C . ARG A 1 118 ? -16.574 4.168 12.662 1.00 73.62 118 ARG A C 1
ATOM 923 O O . ARG A 1 118 ? -17.787 3.984 12.753 1.00 73.62 118 ARG A O 1
ATOM 930 N N . ILE A 1 119 ? -15.694 3.447 13.351 1.00 72.62 119 ILE A N 1
ATOM 931 C CA . ILE A 1 119 ? -16.095 2.452 14.350 1.00 72.62 119 ILE A CA 1
ATOM 932 C C . ILE A 1 119 ? -16.806 3.130 15.519 1.00 72.62 119 ILE A C 1
ATOM 934 O O . ILE A 1 119 ? -17.843 2.632 15.956 1.00 72.62 119 ILE A O 1
ATOM 938 N N . GLU A 1 120 ? -16.314 4.280 15.977 1.00 76.00 120 GLU A N 1
ATOM 939 C CA . GLU A 1 120 ? -16.970 5.038 17.040 1.00 76.00 120 GLU A CA 1
ATOM 940 C C . GLU A 1 120 ? -18.341 5.570 16.593 1.00 76.00 120 GLU A C 1
ATOM 942 O O . GLU A 1 120 ? -19.317 5.430 17.326 1.00 76.00 120 GLU A O 1
ATOM 947 N N . GLU A 1 121 ? -18.475 6.074 15.361 1.00 75.38 121 GLU A N 1
ATOM 948 C CA . GLU A 1 121 ? -19.775 6.452 14.785 1.00 75.38 121 GLU A CA 1
ATOM 949 C C . GLU A 1 121 ? -20.756 5.267 14.785 1.00 75.38 121 GLU A C 1
ATOM 951 O O . GLU A 1 121 ? -21.896 5.390 15.238 1.00 75.38 121 GLU A O 1
ATOM 956 N N . LEU A 1 122 ? -20.319 4.093 14.323 1.00 71.25 122 LEU A N 1
ATOM 957 C CA . LEU A 1 122 ? -21.155 2.892 14.295 1.00 71.25 122 LEU A CA 1
ATOM 958 C C . LEU A 1 122 ? -21.509 2.384 15.702 1.00 71.25 122 LEU A C 1
ATOM 960 O O . LEU A 1 122 ? -22.617 1.873 15.900 1.00 71.25 122 LEU A O 1
ATOM 964 N N . ARG A 1 123 ? -20.610 2.548 16.679 1.00 76.50 123 ARG A N 1
ATOM 965 C CA . ARG A 1 123 ? -20.862 2.245 18.094 1.00 76.50 123 ARG A CA 1
ATOM 966 C C . ARG A 1 123 ? -21.904 3.190 18.686 1.00 76.50 123 ARG A C 1
ATOM 968 O O . ARG A 1 123 ? -22.849 2.727 19.323 1.00 76.50 123 ARG A O 1
ATOM 975 N N . LEU A 1 124 ? -21.795 4.493 18.425 1.00 81.19 124 LEU A N 1
ATOM 976 C CA . LEU A 1 124 ? -22.780 5.495 18.854 1.00 81.19 124 LEU A CA 1
ATOM 977 C C . LEU A 1 124 ? -24.168 5.243 18.250 1.00 81.19 124 LEU A C 1
ATOM 979 O O . LEU A 1 124 ? -25.183 5.513 18.891 1.00 81.19 124 LEU A O 1
ATOM 983 N N . LEU A 1 125 ? -24.221 4.684 17.039 1.00 83.81 125 LEU A N 1
ATOM 984 C CA . LEU A 1 125 ? -25.458 4.252 16.384 1.00 83.81 125 LEU A CA 1
ATOM 985 C C . LEU A 1 125 ? -25.981 2.890 16.883 1.00 83.81 125 LEU A C 1
ATOM 987 O O . LEU A 1 125 ? -27.052 2.460 16.455 1.00 83.81 125 LEU A O 1
ATOM 991 N N . GLY A 1 126 ? -25.254 2.202 17.770 1.00 80.50 126 GLY A N 1
ATOM 992 C CA . GLY A 1 126 ? -25.622 0.886 18.304 1.00 80.50 126 GLY A CA 1
ATOM 993 C C . GLY A 1 126 ? -25.533 -0.257 17.287 1.00 80.50 126 GLY A C 1
ATOM 994 O O . GLY A 1 126 ? -26.128 -1.312 17.502 1.00 80.50 126 GLY A O 1
ATOM 995 N N . ILE A 1 127 ? -24.826 -0.049 16.171 1.00 72.50 127 ILE A N 1
ATOM 996 C CA . ILE A 1 127 ? -24.652 -1.039 15.095 1.00 72.50 127 ILE A CA 1
ATOM 997 C C . ILE A 1 127 ? -23.547 -2.035 15.460 1.00 72.50 127 ILE A C 1
ATOM 999 O O . ILE A 1 127 ? -23.653 -3.222 15.156 1.00 72.50 127 ILE A O 1
ATOM 1003 N N . VAL A 1 128 ? -22.494 -1.550 16.119 1.00 64.56 128 VAL A N 1
ATOM 1004 C CA . VAL A 1 128 ? -21.356 -2.348 16.585 1.00 64.56 128 VAL A CA 1
ATOM 1005 C C . VAL A 1 128 ? -21.284 -2.204 18.106 1.00 64.56 128 VAL A C 1
ATOM 1007 O O . VAL A 1 128 ? -21.447 -1.097 18.617 1.00 64.56 128 VAL A O 1
ATOM 1010 N N . GLN A 1 129 ? -21.116 -3.318 18.825 1.00 60.28 129 GLN A N 1
ATOM 1011 C CA . GLN A 1 129 ? -21.032 -3.347 20.293 1.00 60.28 129 GLN A CA 1
ATOM 1012 C C . GLN A 1 129 ? -19.584 -3.238 20.766 1.00 60.28 129 GLN A C 1
ATOM 1014 O O . GLN A 1 129 ? -18.733 -3.957 20.198 1.00 60.28 129 GLN A O 1
#

Foldseek 3Di:
DDDDDVVVVVVVLLVVLQVQLLVLLVVLQVVVCVVPVPPPQVQWHWDADPVASKIFTAHPPGTQWIWHQDPPQCKIKIWGQPPDPPRDTDIDIGNHSNVSSVVRSVCNVVSSVSVVVVVVVCVVVVNHD

pLDDT: mean 83.7, std 11.96, range [51.72, 97.62]